Protein AF-A0A562IEN3-F1 (afdb_monomer)

Structure (mmCIF, N/CA/C/O backbone):
data_AF-A0A562IEN3-F1
#
_entry.id   AF-A0A562IEN3-F1
#
loop_
_atom_site.group_PDB
_atom_site.id
_atom_site.type_symbol
_atom_site.label_atom_id
_atom_site.label_alt_id
_atom_site.label_comp_id
_atom_site.label_asym_id
_atom_site.label_entity_id
_atom_site.label_seq_id
_atom_site.pdbx_PDB_ins_code
_atom_site.Cartn_x
_atom_site.Car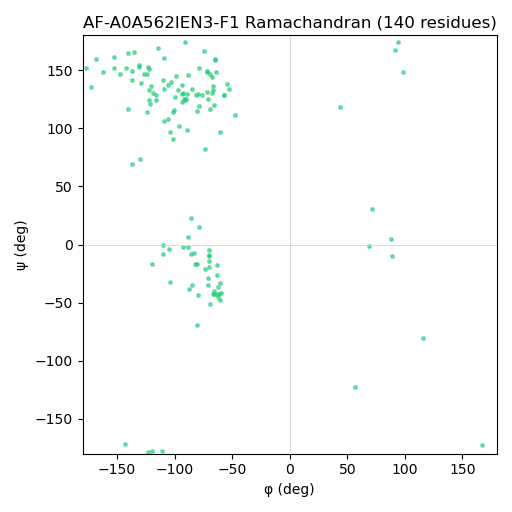tn_y
_atom_site.Cartn_z
_atom_site.occupancy
_atom_site.B_iso_or_equiv
_atom_site.auth_seq_id
_atom_site.auth_comp_id
_atom_site.auth_asym_id
_atom_site.auth_atom_id
_atom_site.pdbx_PDB_model_num
ATOM 1 N N . MET A 1 1 ? -16.281 1.939 11.827 1.00 57.28 1 MET A N 1
ATOM 2 C CA . MET A 1 1 ? -17.714 2.013 12.158 1.00 57.28 1 MET A CA 1
ATOM 3 C C . MET A 1 1 ? -18.433 1.159 11.143 1.00 57.28 1 MET A C 1
ATOM 5 O O . MET A 1 1 ? -18.177 1.332 9.958 1.00 57.28 1 MET A O 1
ATOM 9 N N . ASP A 1 2 ? -19.218 0.193 11.597 1.00 68.88 2 ASP A N 1
ATOM 10 C CA . ASP A 1 2 ? -20.093 -0.579 10.726 1.00 68.88 2 ASP A CA 1
ATOM 11 C C . ASP A 1 2 ? -21.217 0.352 10.234 1.00 68.88 2 ASP A C 1
ATOM 13 O O . ASP A 1 2 ? -21.973 0.863 11.062 1.00 68.88 2 ASP A O 1
ATOM 17 N N . PRO A 1 3 ? -21.320 0.626 8.922 1.00 65.00 3 PRO A N 1
ATOM 18 C CA . PRO A 1 3 ? -22.326 1.540 8.392 1.00 65.00 3 PRO A CA 1
ATOM 19 C C . PRO A 1 3 ? -23.755 0.984 8.474 1.00 65.00 3 PRO A C 1
ATOM 21 O O . PRO A 1 3 ? -24.698 1.767 8.424 1.00 65.00 3 PRO A O 1
ATOM 24 N N . ALA A 1 4 ? -23.934 -0.333 8.622 1.00 72.25 4 ALA A N 1
ATOM 25 C CA . ALA A 1 4 ? -25.247 -0.957 8.767 1.00 72.25 4 ALA A CA 1
ATOM 26 C C . ALA A 1 4 ? -25.739 -0.950 10.221 1.00 72.25 4 ALA A C 1
ATOM 28 O O . ALA A 1 4 ? -26.936 -0.812 10.464 1.00 72.25 4 ALA A O 1
ATOM 29 N N . THR A 1 5 ? -24.828 -1.099 11.191 1.00 75.69 5 THR A N 1
ATOM 30 C CA . THR A 1 5 ? -25.193 -1.214 12.619 1.00 75.69 5 THR A CA 1
ATOM 31 C C . THR A 1 5 ? -24.807 -0.007 13.471 1.00 75.69 5 THR A C 1
ATOM 33 O O . THR A 1 5 ? -25.163 0.049 14.644 1.00 75.69 5 THR A O 1
ATOM 36 N N . GLY A 1 6 ? -24.044 0.945 12.929 1.00 75.94 6 GLY A N 1
ATOM 37 C CA . GLY A 1 6 ? -23.491 2.080 13.673 1.00 75.94 6 GLY A CA 1
ATOM 38 C C . GLY A 1 6 ? -22.405 1.698 14.687 1.00 75.94 6 GLY A C 1
ATOM 39 O O . GLY A 1 6 ? -21.829 2.572 15.339 1.00 75.94 6 GLY A O 1
ATOM 40 N N . ARG A 1 7 ? -22.077 0.406 14.823 1.00 81.06 7 ARG A N 1
ATOM 41 C CA . ARG A 1 7 ? -21.145 -0.081 15.842 1.00 81.06 7 ARG A CA 1
ATOM 42 C C . ARG A 1 7 ? -19.712 0.318 15.513 1.00 81.06 7 ARG A C 1
ATOM 44 O O . ARG A 1 7 ? -19.211 0.107 14.405 1.00 81.06 7 ARG A O 1
ATOM 51 N N . THR A 1 8 ? -19.010 0.865 16.497 1.00 82.25 8 THR A N 1
ATOM 52 C CA . THR A 1 8 ? -17.592 1.207 16.356 1.00 82.25 8 THR A CA 1
ATOM 53 C C . THR A 1 8 ? -16.733 0.043 16.830 1.00 82.25 8 THR A C 1
ATOM 55 O O . THR A 1 8 ? -16.939 -0.495 17.910 1.00 82.25 8 THR A O 1
ATOM 58 N N . THR A 1 9 ? -15.760 -0.368 16.022 1.00 83.62 9 THR A N 1
ATOM 59 C CA . THR A 1 9 ? -14.749 -1.347 16.429 1.00 83.62 9 THR A CA 1
ATOM 60 C C . THR A 1 9 ? -13.392 -0.677 16.413 1.00 83.62 9 THR A C 1
ATOM 62 O O . THR A 1 9 ? -13.019 -0.067 15.412 1.00 83.62 9 THR A O 1
ATOM 65 N N . VAL A 1 10 ? -12.671 -0.798 17.522 1.00 85.12 10 VAL A N 1
ATOM 66 C CA . VAL A 1 10 ? -11.306 -0.307 17.686 1.00 85.12 10 VAL A CA 1
ATOM 67 C C . VAL A 1 10 ? -10.383 -1.516 17.645 1.00 85.12 10 VAL A C 1
ATOM 69 O O . VAL A 1 10 ? -10.389 -2.338 18.561 1.00 85.12 10 VAL A O 1
ATOM 72 N N . ALA A 1 11 ? -9.632 -1.655 16.556 1.00 81.19 11 ALA A N 1
ATOM 73 C CA . ALA A 1 11 ? -8.623 -2.695 16.425 1.00 81.19 11 ALA A CA 1
ATOM 74 C C . ALA A 1 11 ? -7.308 -2.227 17.063 1.00 81.19 11 ALA A C 1
ATOM 76 O O . ALA A 1 11 ? -6.876 -1.098 16.831 1.00 81.19 11 ALA A O 1
ATOM 77 N N . VAL A 1 12 ? -6.684 -3.093 17.856 1.00 84.00 12 VAL A N 1
ATOM 78 C CA . VAL A 1 12 ? -5.342 -2.901 18.421 1.00 84.00 12 VAL A CA 1
ATOM 79 C C . VAL A 1 12 ? -4.450 -4.061 18.007 1.00 84.00 12 VAL A C 1
ATOM 81 O O . VAL A 1 12 ? -4.943 -5.163 17.783 1.00 84.00 12 VAL A O 1
ATOM 84 N N . ASP A 1 13 ? -3.152 -3.816 17.924 1.00 82.44 13 ASP A N 1
ATOM 85 C CA . ASP A 1 13 ? -2.160 -4.771 17.436 1.00 82.44 13 ASP A CA 1
ATOM 86 C C . ASP A 1 13 ? -1.235 -5.261 18.554 1.00 82.44 13 ASP A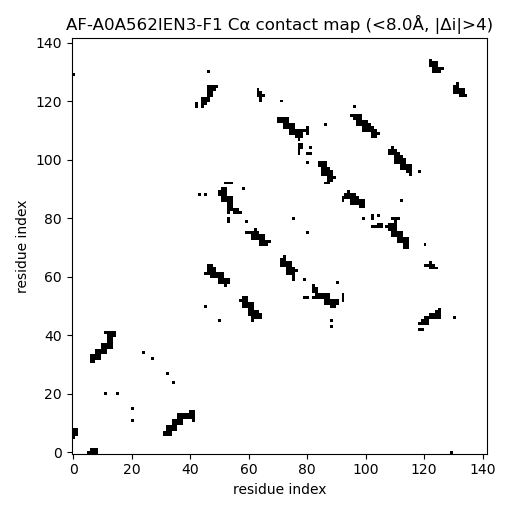 C 1
ATOM 88 O O . ASP A 1 13 ? -1.360 -4.863 19.720 1.00 82.44 13 ASP A O 1
ATOM 92 N N . ASP A 1 14 ? -0.264 -6.095 18.198 1.00 81.00 14 ASP A N 1
ATOM 93 C CA . ASP A 1 14 ? 0.723 -6.627 19.140 1.00 81.00 14 ASP A CA 1
ATOM 94 C C . ASP A 1 14 ? 1.736 -5.583 19.645 1.00 81.00 14 ASP A C 1
ATOM 96 O O . ASP A 1 14 ? 2.470 -5.861 20.593 1.00 81.00 14 ASP A O 1
ATOM 100 N N . ALA A 1 15 ? 1.774 -4.365 19.084 1.00 82.44 15 ALA A N 1
ATOM 101 C CA . ALA A 1 15 ? 2.571 -3.273 19.647 1.00 82.44 15 ALA A CA 1
ATOM 102 C C . ALA A 1 15 ? 1.875 -2.569 20.823 1.00 82.44 15 ALA A C 1
ATOM 104 O O . ALA A 1 15 ? 2.540 -1.873 21.596 1.00 82.44 15 ALA A O 1
ATOM 105 N N . VAL A 1 16 ? 0.561 -2.747 20.997 1.00 88.31 16 VAL A N 1
ATOM 106 C CA . VAL A 1 16 ? -0.175 -2.194 22.139 1.00 88.31 16 VAL A CA 1
ATOM 107 C C . VAL A 1 16 ? 0.020 -3.083 23.370 1.00 88.31 16 VAL A C 1
ATOM 109 O O . VAL A 1 16 ? -0.453 -4.221 23.417 1.00 88.31 16 VAL A O 1
ATOM 112 N N . SER A 1 17 ? 0.683 -2.545 24.399 1.00 93.44 17 SER A N 1
ATOM 113 C CA . SER A 1 17 ? 0.856 -3.224 25.689 1.00 93.44 17 SER A CA 1
ATOM 114 C C . SER A 1 17 ? -0.478 -3.434 26.413 1.00 93.44 17 SER A C 1
ATOM 116 O O . SER A 1 17 ? -1.444 -2.698 26.209 1.00 93.44 17 SER A O 1
ATOM 118 N N . GLU A 1 18 ? -0.523 -4.392 27.340 1.00 92.44 18 GLU A N 1
ATOM 119 C CA . GLU A 1 18 ? -1.720 -4.638 28.160 1.00 92.44 18 GLU A CA 1
ATOM 120 C C . GLU A 1 18 ? -2.127 -3.422 29.009 1.00 92.44 18 GLU A C 1
ATOM 122 O O . GLU A 1 18 ? -3.314 -3.154 29.185 1.00 92.44 18 GLU A O 1
ATOM 127 N N . SER A 1 19 ? -1.160 -2.627 29.478 1.00 95.06 19 SER A N 1
ATOM 128 C CA . SER A 1 19 ? -1.434 -1.389 30.218 1.00 95.06 19 SER A CA 1
ATOM 129 C C . SER A 1 19 ? -2.121 -0.327 29.353 1.00 95.06 19 SER A C 1
ATOM 131 O O . SER A 1 19 ? -3.093 0.293 29.790 1.00 95.06 19 SER A O 1
ATOM 133 N N . LEU A 1 20 ? -1.667 -0.148 28.109 1.00 93.88 20 LEU A N 1
ATOM 134 C CA . LEU A 1 20 ? -2.303 0.742 27.135 1.00 93.88 20 LEU A CA 1
ATOM 135 C C . LEU A 1 20 ? -3.690 0.235 26.738 1.00 93.88 20 LEU A C 1
ATOM 137 O O . LEU A 1 20 ? -4.629 1.025 26.641 1.00 93.88 20 LEU A O 1
ATOM 141 N N . LEU A 1 21 ? -3.838 -1.078 26.561 1.00 93.75 21 LEU A N 1
ATOM 142 C CA . LEU A 1 21 ? -5.119 -1.696 26.243 1.00 93.75 21 LEU A CA 1
ATOM 143 C C . LEU A 1 21 ? -6.146 -1.501 27.369 1.00 93.75 21 LEU A C 1
ATOM 145 O O . LEU A 1 21 ? -7.304 -1.175 27.101 1.00 93.75 21 LEU A O 1
ATOM 149 N N . ALA A 1 22 ? -5.732 -1.655 28.628 1.00 94.62 22 ALA A N 1
ATOM 150 C CA . ALA A 1 22 ? -6.582 -1.386 29.786 1.00 94.62 22 ALA A CA 1
ATOM 151 C C . ALA A 1 22 ? -7.002 0.092 29.852 1.00 94.62 22 ALA A C 1
ATOM 153 O O . ALA A 1 22 ? -8.186 0.389 30.029 1.00 94.62 22 ALA A O 1
ATOM 154 N N . ALA A 1 23 ? -6.062 1.017 29.635 1.00 95.19 23 ALA A N 1
ATOM 155 C CA . ALA A 1 23 ? -6.353 2.449 29.592 1.00 95.19 23 ALA A CA 1
ATOM 156 C C . ALA A 1 23 ? -7.334 2.806 28.461 1.00 95.19 23 ALA A C 1
ATOM 158 O O . ALA A 1 23 ? -8.277 3.569 28.680 1.00 95.19 23 ALA A O 1
ATOM 159 N N . LEU A 1 24 ? -7.163 2.218 27.273 1.00 93.00 24 LEU A N 1
ATOM 160 C CA . LEU A 1 24 ? -8.073 2.392 26.140 1.00 93.00 24 LEU A CA 1
ATOM 161 C C . LEU A 1 24 ? -9.492 1.917 26.481 1.00 93.00 24 LEU A C 1
ATOM 163 O O . LEU A 1 24 ? -10.451 2.652 26.256 1.00 93.00 24 LEU A O 1
ATOM 167 N N . ARG A 1 25 ? -9.635 0.724 27.071 1.00 93.69 25 ARG A N 1
ATOM 168 C CA . ARG A 1 25 ? -10.943 0.194 27.497 1.00 93.69 25 ARG A CA 1
ATOM 169 C C . ARG A 1 25 ? -11.624 1.100 28.521 1.00 93.69 25 ARG A C 1
ATOM 171 O O . ARG A 1 25 ? -12.815 1.354 28.393 1.00 93.69 25 ARG A O 1
ATOM 178 N N . ALA A 1 26 ? -10.874 1.629 29.487 1.00 94.75 26 ALA A N 1
ATOM 179 C CA . ALA A 1 26 ? -11.413 2.565 30.472 1.00 94.75 26 ALA A CA 1
ATOM 180 C C . ALA A 1 26 ? -11.921 3.867 29.826 1.00 94.75 26 ALA A C 1
ATOM 182 O O . ALA A 1 26 ? -12.945 4.397 30.241 1.00 94.75 26 ALA A O 1
ATOM 183 N N . ARG A 1 27 ? -11.245 4.369 28.782 1.00 94.50 27 ARG A N 1
ATOM 184 C CA . ARG A 1 27 ? -11.683 5.564 28.035 1.00 94.50 27 ARG A CA 1
ATOM 185 C C . ARG A 1 27 ? -12.917 5.331 27.170 1.00 94.50 27 ARG A C 1
ATOM 187 O O . ARG A 1 27 ? -13.659 6.275 26.929 1.00 94.50 27 ARG A O 1
ATOM 194 N N . LEU A 1 28 ? -13.115 4.105 26.698 1.00 92.44 28 LEU A N 1
ATOM 195 C CA . LEU A 1 28 ? -14.273 3.715 25.891 1.00 92.44 28 LEU A CA 1
ATOM 196 C C . LEU A 1 28 ? -15.462 3.250 26.745 1.00 92.44 28 LEU A C 1
ATOM 198 O O . LEU A 1 28 ? -16.519 2.935 26.194 1.00 92.44 28 LEU A O 1
ATOM 202 N N . ALA A 1 29 ? -15.310 3.208 28.072 1.00 90.38 29 ALA A N 1
ATOM 203 C CA . ALA A 1 29 ? -16.383 2.847 28.985 1.00 90.38 29 ALA A CA 1
ATOM 204 C C . ALA A 1 29 ? -17.594 3.778 28.792 1.00 90.38 29 ALA A C 1
ATOM 206 O O . ALA A 1 29 ? -17.458 4.999 28.788 1.00 90.38 29 ALA A O 1
ATOM 207 N N . GLY A 1 30 ? -18.781 3.189 28.618 1.00 87.62 30 GLY A N 1
ATOM 208 C CA . GLY A 1 30 ? -20.019 3.928 28.342 1.00 87.62 30 GLY A CA 1
ATOM 209 C C . GLY A 1 30 ? -20.295 4.208 26.860 1.00 87.62 30 GLY A C 1
ATOM 210 O O . GLY A 1 30 ? -21.270 4.886 26.554 1.00 87.62 30 GLY A O 1
ATOM 211 N N . THR A 1 31 ? -19.475 3.686 25.942 1.00 89.38 31 THR A N 1
ATOM 212 C CA . THR A 1 31 ? -19.737 3.708 24.491 1.00 89.38 31 THR A CA 1
ATOM 213 C C . THR A 1 31 ? -20.064 2.305 23.967 1.00 89.38 31 THR A C 1
ATOM 215 O O . THR A 1 31 ? -19.668 1.313 24.573 1.00 89.38 31 THR A O 1
ATOM 218 N N . ASP A 1 32 ? -20.694 2.209 22.791 1.00 87.50 32 ASP A N 1
ATOM 219 C CA . ASP A 1 32 ? -20.915 0.934 22.077 1.00 87.50 32 ASP A CA 1
ATOM 220 C C . ASP A 1 32 ? -19.665 0.438 21.318 1.00 87.50 32 ASP A C 1
ATOM 222 O O . ASP A 1 32 ? -19.748 -0.406 20.416 1.00 87.50 32 ASP A O 1
ATOM 226 N N . ALA A 1 33 ? -18.489 0.996 21.627 1.00 88.62 33 ALA A N 1
ATOM 227 C CA . ALA A 1 33 ? -17.252 0.639 20.958 1.00 88.62 33 ALA A CA 1
ATOM 228 C C . ALA A 1 33 ? -16.727 -0.721 21.444 1.00 88.62 33 ALA A C 1
ATOM 230 O O . ALA A 1 33 ? -16.524 -0.947 22.635 1.00 88.62 33 ALA A O 1
ATOM 231 N N . VAL A 1 34 ? -16.429 -1.617 20.504 1.00 87.88 34 VAL A N 1
ATOM 232 C CA . VAL A 1 34 ? -15.818 -2.921 20.790 1.00 87.88 34 VAL A CA 1
ATOM 233 C C . VAL A 1 34 ? -14.323 -2.851 20.506 1.00 87.88 34 VAL A C 1
ATOM 235 O O . VAL A 1 34 ? -13.922 -2.493 19.400 1.00 87.88 34 VAL A O 1
ATOM 238 N N . VAL A 1 35 ? -13.490 -3.227 21.478 1.00 90.38 35 VAL A N 1
ATOM 239 C CA . VAL A 1 35 ? -12.039 -3.347 21.274 1.00 90.38 35 VAL A CA 1
ATOM 240 C C . VAL A 1 35 ? -11.698 -4.770 20.842 1.00 90.38 35 VAL A C 1
ATOM 242 O O . VAL A 1 35 ? -12.020 -5.721 21.555 1.00 90.38 35 VAL A O 1
ATOM 245 N N . ARG A 1 36 ? -11.021 -4.920 19.701 1.00 83.88 36 ARG A N 1
ATOM 246 C CA . ARG A 1 36 ? -10.566 -6.209 19.161 1.00 83.88 36 ARG A CA 1
ATOM 247 C C . ARG A 1 36 ? -9.044 -6.212 19.058 1.00 83.88 36 ARG A C 1
ATOM 249 O O . ARG A 1 36 ? -8.476 -5.270 18.518 1.00 83.88 36 ARG A O 1
ATOM 256 N N . ARG A 1 37 ? -8.394 -7.256 19.574 1.00 82.81 37 ARG A N 1
ATOM 257 C CA . ARG A 1 37 ? -6.951 -7.461 19.391 1.00 82.81 37 ARG A CA 1
ATOM 258 C C . ARG A 1 37 ? -6.728 -8.268 18.115 1.00 82.81 37 ARG A C 1
ATOM 260 O O . ARG A 1 37 ? -7.374 -9.297 17.934 1.00 82.81 37 ARG A O 1
ATOM 267 N N . GLU A 1 38 ? -5.849 -7.776 17.258 1.00 74.88 38 GLU A N 1
ATOM 268 C CA . GLU A 1 38 ? -5.434 -8.417 16.014 1.00 74.88 38 GLU A CA 1
ATOM 269 C C . GLU A 1 38 ? -3.995 -8.916 16.162 1.00 74.88 38 GLU A C 1
ATOM 271 O O . GLU A 1 38 ? -3.155 -8.159 16.651 1.00 74.88 38 GLU A O 1
ATOM 276 N N . PRO A 1 39 ? -3.693 -10.159 15.753 1.00 61.78 39 PRO A N 1
ATOM 277 C CA . PRO A 1 39 ? -2.327 -10.659 15.761 1.00 61.78 39 PRO A CA 1
ATOM 278 C C . PRO A 1 39 ? -1.466 -9.919 14.725 1.00 61.78 39 PRO A C 1
ATOM 280 O O . PRO A 1 39 ? -1.916 -9.611 13.618 1.00 61.78 39 PRO A O 1
ATOM 283 N N . GLY A 1 40 ? -0.199 -9.690 15.062 1.00 55.25 40 GLY A N 1
ATOM 284 C CA . GLY A 1 40 ? 0.765 -8.936 14.264 1.00 55.25 40 GLY A CA 1
ATOM 285 C C . GLY A 1 40 ? 0.841 -7.456 14.645 1.00 55.25 40 GLY A C 1
ATOM 286 O O . GLY A 1 40 ? 0.090 -6.959 15.477 1.00 55.25 40 GLY A O 1
ATOM 287 N N . ARG A 1 41 ? 1.784 -6.730 14.034 1.00 63.88 41 ARG A N 1
ATOM 288 C CA . ARG A 1 41 ? 1.919 -5.275 14.184 1.00 63.88 41 ARG A CA 1
ATOM 289 C C . ARG A 1 41 ? 1.158 -4.597 13.046 1.00 63.88 41 ARG A C 1
ATOM 291 O O . ARG A 1 41 ? 1.456 -4.864 11.882 1.00 63.88 41 ARG A O 1
ATOM 298 N N . LEU A 1 42 ? 0.197 -3.736 13.369 1.00 57.06 42 LEU A N 1
ATOM 299 C CA . LEU A 1 42 ? -0.448 -2.828 12.431 1.00 57.06 42 LEU A CA 1
ATOM 300 C C . LEU A 1 42 ? 0.648 -1.927 11.862 1.00 57.06 42 LEU A C 1
ATOM 302 O O . LEU A 1 42 ? 1.057 -0.928 12.451 1.00 57.06 42 LEU A O 1
ATOM 306 N N . SER A 1 43 ? 1.144 -2.294 10.686 1.00 53.94 43 SER A N 1
ATOM 307 C CA . SER A 1 43 ? 1.737 -1.315 9.794 1.00 53.94 43 SER A CA 1
ATOM 308 C C . SER A 1 43 ? 0.631 -0.361 9.358 1.00 53.94 43 SER A C 1
ATOM 310 O O . SER A 1 43 ? -0.555 -0.706 9.406 1.00 53.94 43 SER A O 1
ATOM 312 N N . THR A 1 44 ? 0.993 0.828 8.883 1.00 53.78 44 THR A N 1
ATOM 313 C CA . THR A 1 44 ? 0.075 1.592 8.041 1.00 53.78 44 THR A CA 1
ATOM 314 C C . THR A 1 44 ? -0.473 0.634 6.986 1.00 53.78 44 THR A C 1
ATOM 316 O O . THR A 1 44 ? 0.271 0.097 6.163 1.00 53.78 44 THR A O 1
ATOM 319 N N . LEU A 1 45 ? -1.769 0.322 7.088 1.00 62.41 45 LEU A N 1
ATOM 320 C CA . LEU A 1 45 ? -2.474 -0.367 6.019 1.00 62.41 45 LEU A CA 1
ATOM 321 C C . LEU A 1 45 ? -2.231 0.480 4.777 1.00 62.41 45 LEU A C 1
ATOM 323 O O . LEU A 1 45 ? -2.243 1.708 4.877 1.00 62.41 45 LEU A O 1
ATOM 327 N N . ILE A 1 46 ? -1.959 -0.151 3.644 1.00 78.50 46 ILE A N 1
ATOM 328 C CA . ILE A 1 46 ? -1.943 0.559 2.376 1.00 78.50 46 ILE A CA 1
ATOM 329 C C . ILE A 1 46 ? -3.169 0.075 1.599 1.00 78.50 46 ILE A C 1
ATOM 331 O O . ILE A 1 46 ? -3.281 -1.077 1.187 1.00 78.50 46 ILE A O 1
ATOM 335 N N . ALA A 1 47 ? -4.164 0.940 1.515 1.00 87.31 47 ALA A N 1
ATOM 336 C CA . ALA A 1 47 ? -5.423 0.749 0.818 1.00 87.31 47 ALA A CA 1
ATOM 337 C C . ALA A 1 47 ? -5.502 1.731 -0.357 1.00 87.31 47 ALA A C 1
ATOM 339 O O . ALA A 1 47 ? -4.682 2.650 -0.476 1.00 87.31 47 ALA A O 1
ATOM 340 N N . GLY A 1 48 ? -6.491 1.545 -1.231 1.00 88.25 48 GLY A N 1
ATOM 341 C CA . GLY A 1 48 ? -6.734 2.468 -2.337 1.00 88.25 48 GLY A CA 1
ATOM 342 C C . GLY A 1 48 ? -6.867 3.907 -1.833 1.00 88.25 48 GLY A C 1
ATOM 343 O O . GLY A 1 48 ? -7.533 4.159 -0.831 1.00 88.25 48 GLY A O 1
ATOM 344 N N . GLY A 1 49 ? -6.204 4.845 -2.500 1.00 88.38 49 GLY A N 1
ATOM 345 C CA . GLY A 1 49 ? -6.154 6.266 -2.155 1.00 88.38 49 GLY A CA 1
ATOM 346 C C . GLY A 1 49 ? -5.037 6.674 -1.187 1.00 88.38 49 GLY A C 1
ATOM 347 O O . GLY A 1 49 ? -4.805 7.871 -1.022 1.00 88.38 49 GLY A O 1
ATOM 348 N N . GLN A 1 50 ? -4.315 5.740 -0.557 1.00 91.56 50 GLN A N 1
ATOM 349 C CA . GLN A 1 50 ? -3.227 6.102 0.362 1.00 91.56 50 GLN A CA 1
ATOM 350 C C . GLN A 1 50 ? -1.938 6.495 -0.357 1.00 91.56 50 GLN A C 1
ATOM 352 O O . GLN A 1 50 ? -1.647 6.034 -1.459 1.00 91.56 50 GLN A O 1
ATOM 357 N N . ALA A 1 51 ? -1.154 7.347 0.306 1.00 93.12 51 ALA A N 1
ATOM 358 C CA . ALA A 1 51 ? 0.121 7.819 -0.206 1.00 93.12 51 ALA A CA 1
ATOM 359 C C . ALA A 1 51 ? 1.147 6.682 -0.297 1.00 93.12 51 ALA A C 1
ATOM 361 O O . ALA A 1 51 ? 1.347 5.942 0.662 1.00 93.12 51 ALA A O 1
ATOM 362 N N . ILE A 1 52 ? 1.824 6.606 -1.438 1.00 95.19 52 ILE A N 1
ATOM 363 C CA . ILE A 1 52 ? 2.954 5.717 -1.704 1.00 95.19 52 ILE A CA 1
ATOM 364 C C . ILE A 1 52 ? 4.133 6.546 -2.206 1.00 95.19 52 ILE A C 1
ATOM 366 O O . ILE A 1 52 ? 3.948 7.555 -2.895 1.00 95.19 52 ILE A O 1
ATOM 370 N N . TYR A 1 53 ? 5.343 6.122 -1.865 1.00 96.00 53 TYR A N 1
ATOM 371 C CA . TYR A 1 53 ? 6.559 6.896 -2.104 1.00 96.00 53 TYR A CA 1
ATOM 372 C C . TYR A 1 53 ? 7.539 6.094 -2.951 1.00 96.00 53 TYR A C 1
ATOM 374 O O . TYR A 1 53 ? 7.763 4.917 -2.674 1.00 96.00 53 TYR A O 1
ATOM 382 N N . ALA A 1 54 ? 8.108 6.702 -3.990 1.00 96.31 54 ALA A N 1
ATOM 383 C CA . ALA A 1 54 ? 9.085 6.031 -4.844 1.00 96.31 54 ALA A CA 1
ATOM 384 C C . ALA A 1 54 ? 10.509 6.214 -4.298 1.00 96.31 54 ALA A C 1
ATOM 386 O O . ALA A 1 54 ? 10.852 7.271 -3.771 1.00 96.31 54 ALA A O 1
ATOM 387 N N . GLY A 1 55 ? 11.370 5.207 -4.473 1.00 92.00 55 GLY A N 1
ATOM 388 C CA . GLY A 1 55 ? 12.772 5.260 -4.027 1.00 92.00 55 GLY A CA 1
ATOM 389 C C . GLY A 1 55 ? 13.631 6.338 -4.698 1.00 92.00 55 GLY A C 1
ATOM 390 O O . GLY A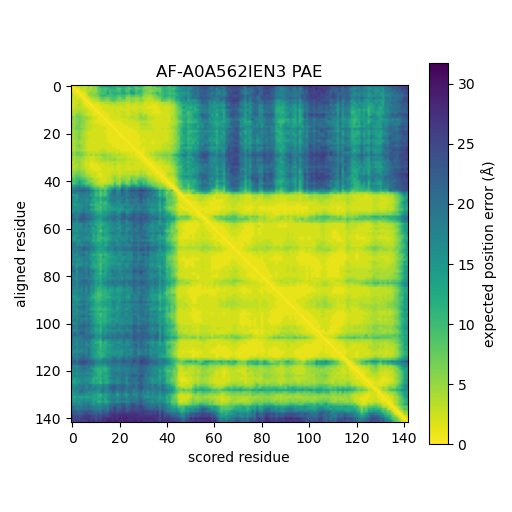 1 55 ? 14.671 6.699 -4.164 1.00 92.00 55 GLY A O 1
ATOM 391 N N . GLY A 1 56 ? 13.190 6.878 -5.839 1.00 83.94 56 GLY A N 1
ATOM 392 C CA . GLY A 1 56 ? 13.796 8.041 -6.502 1.00 83.94 56 GLY A CA 1
ATOM 393 C C . GLY A 1 56 ? 13.240 9.392 -6.030 1.00 83.94 56 GLY A C 1
ATOM 394 O O . GLY A 1 56 ? 13.562 10.419 -6.619 1.00 83.94 56 GLY A O 1
ATOM 395 N N . GLY A 1 57 ? 12.390 9.397 -4.997 1.00 87.00 57 GLY A N 1
ATOM 396 C CA . GLY A 1 57 ? 11.598 10.550 -4.577 1.00 87.00 57 GLY A CA 1
ATOM 397 C C . GLY A 1 57 ? 10.222 10.589 -5.246 1.00 87.00 57 GLY A C 1
ATOM 398 O O . GLY A 1 57 ? 9.947 9.859 -6.189 1.00 87.00 57 GLY A O 1
ATOM 399 N N . GLY A 1 58 ? 9.334 11.447 -4.745 1.00 90.31 58 GLY A N 1
ATOM 400 C CA . GLY A 1 58 ? 7.971 11.594 -5.263 1.00 90.31 58 GLY A CA 1
ATOM 401 C C . GLY A 1 58 ? 6.918 10.825 -4.462 1.00 90.31 58 GLY A C 1
ATOM 402 O O . GLY A 1 58 ? 7.177 9.774 -3.872 1.00 90.31 58 GLY A O 1
ATOM 403 N N . ARG A 1 59 ? 5.709 11.395 -4.434 1.00 94.81 59 ARG A N 1
ATOM 404 C CA . ARG A 1 59 ? 4.537 10.870 -3.728 1.00 94.81 59 ARG A CA 1
ATOM 405 C C . ARG A 1 59 ? 3.409 10.662 -4.727 1.00 94.81 59 ARG A C 1
ATOM 407 O O . ARG A 1 59 ? 2.977 11.615 -5.370 1.00 94.81 59 ARG A O 1
ATOM 414 N N . CYS A 1 60 ? 2.896 9.445 -4.778 1.00 95.56 60 CYS A N 1
ATOM 415 C CA . CYS A 1 60 ? 1.722 9.076 -5.554 1.00 95.56 60 CYS A CA 1
ATOM 416 C C . CYS A 1 60 ? 0.655 8.468 -4.648 1.00 95.56 60 CYS A C 1
ATOM 418 O O . CYS A 1 60 ? 0.836 8.384 -3.433 1.00 95.56 60 CYS A O 1
ATOM 420 N N . SER A 1 61 ? -0.465 8.059 -5.238 1.00 94.25 61 SER A N 1
ATOM 421 C CA . SER A 1 61 ? -1.509 7.326 -4.526 1.00 94.25 61 SER A CA 1
ATOM 422 C C . SER A 1 61 ? -1.560 5.882 -5.007 1.00 94.25 61 SER A C 1
ATOM 424 O O . SER A 1 61 ? -1.40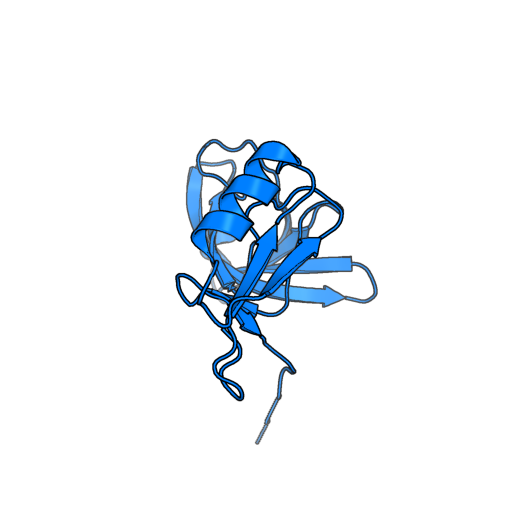2 5.604 -6.200 1.00 94.25 61 SER A O 1
ATOM 426 N N . LEU A 1 62 ? -1.797 4.959 -4.082 1.00 95.31 62 LEU A N 1
ATOM 427 C CA . LEU A 1 62 ? -2.156 3.590 -4.415 1.00 95.31 62 LEU A CA 1
ATOM 428 C C . LEU A 1 62 ? -3.545 3.594 -5.059 1.00 95.31 62 LEU A C 1
ATOM 430 O O . LEU A 1 62 ? -4.466 4.197 -4.520 1.00 95.31 62 LEU A O 1
ATOM 434 N N . GLY A 1 63 ? -3.714 2.936 -6.202 1.00 94.31 63 GLY A N 1
ATOM 435 C CA . GLY A 1 63 ? -5.014 2.801 -6.860 1.00 94.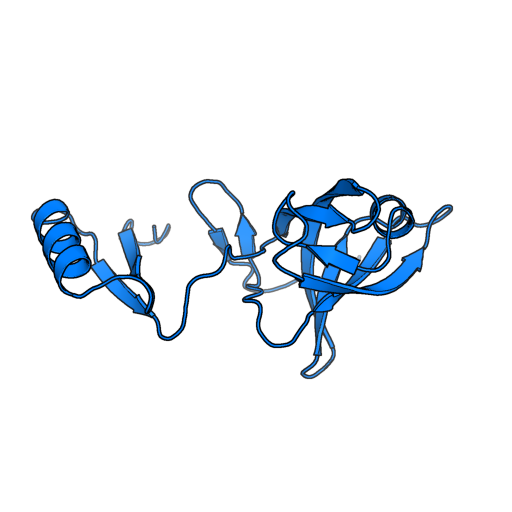31 63 GLY A CA 1
ATOM 436 C C . GLY A 1 63 ? -5.843 1.690 -6.225 1.00 94.31 63 GLY A C 1
ATOM 437 O O . GLY A 1 63 ? -6.826 1.951 -5.536 1.00 94.31 63 GLY A O 1
ATOM 438 N N . ALA A 1 64 ? -5.412 0.442 -6.416 1.00 93.75 64 ALA A N 1
ATOM 439 C CA . ALA A 1 64 ? -6.074 -0.727 -5.846 1.00 93.75 64 ALA A CA 1
ATOM 440 C C . ALA A 1 64 ? -5.081 -1.841 -5.506 1.00 93.75 64 ALA A C 1
ATOM 442 O O . ALA A 1 64 ? -4.108 -2.057 -6.230 1.00 93.75 64 ALA A O 1
ATOM 443 N N . ASN A 1 65 ? -5.380 -2.581 -4.439 1.00 93.31 65 ASN A N 1
ATOM 444 C CA . ASN A 1 65 ? -4.737 -3.857 -4.144 1.00 93.31 65 ASN A CA 1
ATOM 445 C C . ASN A 1 65 ? -5.375 -4.952 -4.994 1.00 93.31 65 ASN A C 1
ATOM 447 O O . ASN A 1 65 ? -6.599 -5.096 -5.019 1.00 93.31 65 ASN A O 1
ATOM 451 N N . VAL A 1 66 ? -4.544 -5.728 -5.680 1.00 92.00 66 VAL A N 1
ATOM 452 C CA . VAL A 1 66 ? -4.959 -6.801 -6.586 1.00 92.00 66 VAL A CA 1
ATOM 453 C C . VAL A 1 66 ? -4.110 -8.045 -6.340 1.00 92.00 66 VAL A C 1
ATOM 455 O O . VAL A 1 66 ? -3.071 -7.996 -5.682 1.00 92.00 66 VAL A O 1
ATOM 458 N N . ARG A 1 67 ? -4.534 -9.191 -6.870 1.00 92.00 67 ARG A N 1
ATOM 459 C CA . ARG A 1 67 ? -3.749 -10.425 -6.793 1.00 92.00 67 ARG A CA 1
ATOM 460 C C . ARG A 1 67 ? -3.851 -11.233 -8.073 1.00 92.00 67 ARG A C 1
ATOM 462 O O . ARG A 1 67 ? -4.878 -11.199 -8.746 1.00 92.00 67 ARG A O 1
ATOM 469 N N . SER A 1 68 ? -2.806 -12.000 -8.346 1.00 90.44 68 SER A N 1
ATOM 470 C CA . SER A 1 68 ? -2.812 -13.077 -9.333 1.00 90.44 68 SER A CA 1
ATOM 471 C C . SER A 1 68 ? -2.393 -14.363 -8.627 1.00 90.44 68 SER A C 1
ATOM 473 O O . SER A 1 68 ? -1.287 -14.455 -8.086 1.00 90.44 68 SER A O 1
ATOM 475 N N . GLY A 1 69 ? -3.313 -15.327 -8.537 1.00 90.75 69 GLY A N 1
ATOM 476 C CA . GLY A 1 69 ? -3.156 -16.493 -7.667 1.00 90.75 69 GLY A CA 1
ATOM 477 C C . GLY A 1 69 ? -2.925 -16.079 -6.209 1.00 90.75 69 GLY A C 1
ATOM 478 O O . GLY A 1 69 ? -3.733 -15.362 -5.618 1.00 90.75 69 GLY A O 1
ATOM 479 N N . THR A 1 70 ? -1.803 -16.519 -5.639 1.00 88.69 70 THR A N 1
ATOM 480 C CA . THR A 1 70 ? -1.373 -16.196 -4.267 1.00 88.69 70 THR A CA 1
ATOM 481 C C . THR A 1 70 ? -0.449 -14.979 -4.186 1.00 88.69 70 THR A C 1
ATOM 483 O O . THR A 1 70 ? -0.042 -14.597 -3.091 1.00 88.69 70 THR A O 1
ATOM 486 N N . THR A 1 71 ? -0.099 -14.364 -5.323 1.00 92.50 71 THR A N 1
ATOM 487 C CA . THR A 1 71 ? 0.798 -13.203 -5.352 1.00 92.50 71 THR A CA 1
ATOM 488 C C . THR A 1 71 ? -0.002 -11.909 -5.322 1.00 92.50 71 THR A C 1
ATOM 490 O O . THR A 1 71 ? -0.907 -11.716 -6.134 1.00 92.50 71 THR A O 1
ATOM 493 N N . TYR A 1 72 ? 0.365 -11.012 -4.408 1.00 93.62 72 TYR A N 1
ATOM 494 C CA . TYR A 1 72 ? -0.280 -9.717 -4.221 1.00 93.62 72 TYR A CA 1
ATOM 495 C C . TYR A 1 72 ? 0.490 -8.594 -4.909 1.00 93.62 72 TYR A C 1
ATOM 497 O O . TYR A 1 72 ? 1.725 -8.573 -4.948 1.00 93.62 72 TYR A O 1
ATOM 505 N N . TYR A 1 73 ? -0.269 -7.637 -5.425 1.00 95.56 73 TYR A N 1
ATOM 506 C CA . TYR A 1 73 ? 0.224 -6.451 -6.101 1.00 95.56 73 TYR A CA 1
ATOM 507 C C . TYR A 1 73 ? -0.621 -5.250 -5.699 1.00 95.56 73 TYR A C 1
ATOM 509 O O . TYR A 1 73 ? -1.753 -5.392 -5.234 1.00 95.56 73 TYR A O 1
ATOM 517 N N . PHE A 1 74 ? -0.110 -4.064 -5.980 1.00 95.88 74 PHE A N 1
ATOM 518 C CA . PHE A 1 74 ? -0.946 -2.889 -6.113 1.00 95.88 74 PHE A CA 1
ATOM 519 C C . PHE A 1 74 ? -0.762 -2.249 -7.479 1.00 95.88 74 PHE A C 1
ATOM 521 O O . PHE A 1 74 ? 0.299 -2.344 -8.104 1.00 95.88 74 PHE A O 1
ATOM 528 N N . VAL A 1 75 ? -1.825 -1.598 -7.932 1.00 96.50 75 VAL A N 1
ATOM 529 C CA . VAL A 1 75 ? -1.841 -0.807 -9.158 1.00 96.50 75 VAL A CA 1
ATOM 530 C C . VAL A 1 75 ? -1.767 0.670 -8.794 1.00 96.50 75 VAL A C 1
ATOM 532 O O . VAL A 1 75 ? -2.400 1.116 -7.838 1.00 96.50 75 VAL A O 1
ATOM 535 N N . THR A 1 76 ? -0.995 1.431 -9.557 1.00 96.75 76 THR A N 1
ATOM 536 C CA . THR A 1 76 ? -0.951 2.900 -9.528 1.00 96.75 76 THR A CA 1
ATOM 537 C C . THR A 1 76 ? -0.765 3.416 -10.961 1.00 96.75 76 THR A C 1
ATOM 539 O O . THR A 1 76 ? -0.868 2.637 -11.909 1.00 96.75 76 THR A O 1
ATOM 542 N N . ALA A 1 77 ? -0.522 4.710 -11.147 1.00 96.31 77 ALA A N 1
ATOM 543 C CA . ALA A 1 77 ? -0.288 5.293 -12.462 1.00 96.31 77 ALA A CA 1
ATOM 544 C C . ALA A 1 77 ? 1.085 4.889 -13.038 1.00 96.31 77 ALA A C 1
ATOM 546 O O . ALA A 1 77 ? 2.064 4.686 -12.310 1.00 96.31 77 ALA A O 1
ATOM 547 N N . GLY A 1 78 ? 1.177 4.800 -14.360 1.00 96.44 78 GLY A N 1
ATOM 548 C CA . GLY A 1 78 ? 2.407 4.468 -15.076 1.00 96.44 78 GLY A CA 1
ATOM 549 C C . GLY A 1 78 ? 3.458 5.561 -14.922 1.00 96.44 78 GLY A C 1
ATOM 550 O O . GLY A 1 78 ? 4.611 5.256 -14.605 1.00 96.44 78 GLY A O 1
ATOM 551 N N . HIS A 1 79 ? 3.041 6.828 -15.021 1.00 94.81 79 HIS A N 1
ATOM 552 C CA . HIS A 1 79 ? 3.918 7.984 -14.798 1.00 94.81 79 HIS A CA 1
ATOM 553 C C . HIS A 1 79 ? 4.459 8.055 -13.358 1.00 94.81 79 HIS A C 1
ATOM 555 O O . HIS A 1 79 ? 5.540 8.588 -13.115 1.00 94.81 79 HIS A O 1
ATOM 561 N N . CYS A 1 80 ? 3.740 7.485 -12.387 1.00 95.25 80 CYS A N 1
ATOM 562 C CA . CYS A 1 80 ? 4.250 7.315 -11.030 1.00 95.25 80 CYS A CA 1
ATOM 563 C C . CYS A 1 80 ? 5.361 6.267 -11.022 1.00 95.25 80 CYS A C 1
ATOM 565 O O . CYS A 1 80 ? 6.470 6.516 -10.550 1.00 95.25 80 CYS A O 1
ATOM 567 N N . THR A 1 81 ? 5.102 5.092 -11.599 1.00 94.88 81 THR A N 1
ATOM 568 C CA . THR A 1 81 ? 6.091 4.009 -11.647 1.00 94.88 81 THR A CA 1
ATOM 569 C C . THR A 1 81 ? 7.281 4.266 -12.566 1.00 94.88 81 THR A C 1
ATOM 571 O O . THR A 1 81 ? 8.256 3.522 -12.473 1.00 94.88 81 THR A O 1
ATOM 574 N N . SER A 1 82 ? 7.278 5.307 -13.404 1.00 93.44 82 SER A N 1
ATOM 575 C CA . SER A 1 82 ? 8.487 5.752 -14.111 1.00 93.44 82 SER A CA 1
ATOM 576 C C . SER A 1 82 ? 9.491 6.468 -13.206 1.00 93.44 82 SER A C 1
ATOM 578 O O . SER A 1 82 ? 10.671 6.486 -13.541 1.00 93.44 82 SER A O 1
ATOM 580 N N . VAL A 1 83 ? 9.058 7.002 -12.055 1.00 92.44 83 VAL A N 1
ATOM 581 C CA . VAL A 1 83 ? 9.938 7.708 -11.105 1.00 92.44 83 VAL A CA 1
ATOM 582 C C . VAL A 1 83 ? 10.896 6.751 -10.389 1.00 92.44 83 VAL A C 1
ATOM 584 O O . VAL A 1 83 ? 12.040 7.098 -10.107 1.00 92.44 83 VAL A O 1
ATOM 587 N N . GLY A 1 84 ? 10.454 5.526 -10.103 1.00 92.31 84 GLY A N 1
ATOM 588 C CA . GLY A 1 84 ? 11.275 4.529 -9.424 1.00 92.31 84 GLY A CA 1
ATOM 589 C C . GLY A 1 84 ? 10.672 3.128 -9.445 1.00 92.31 84 GLY A C 1
ATOM 590 O O . GLY A 1 84 ? 9.471 2.935 -9.650 1.00 92.31 84 GLY A O 1
ATOM 591 N N . SER A 1 85 ? 11.529 2.129 -9.234 1.00 94.69 85 SER A N 1
ATOM 592 C CA . SER A 1 85 ? 11.140 0.716 -9.203 1.00 94.69 85 SER A CA 1
ATOM 593 C C . SER A 1 85 ? 10.696 0.249 -7.817 1.00 94.69 85 SER A C 1
ATOM 595 O O . SER A 1 85 ? 9.743 -0.521 -7.734 1.00 94.69 85 SER A O 1
ATOM 597 N N . THR A 1 86 ? 11.342 0.703 -6.743 1.00 96.75 86 THR A N 1
ATOM 598 C CA . THR A 1 86 ? 10.989 0.346 -5.358 1.00 96.75 86 THR A CA 1
ATOM 599 C C . THR A 1 86 ? 10.042 1.375 -4.756 1.00 96.75 86 THR A C 1
ATOM 601 O O . THR A 1 86 ? 10.241 2.580 -4.929 1.00 96.75 86 THR A O 1
ATOM 604 N N . TRP A 1 87 ? 9.030 0.887 -4.040 1.00 96.50 87 TRP A N 1
ATOM 605 C CA . TRP A 1 87 ? 7.973 1.698 -3.444 1.00 96.50 87 TRP A CA 1
ATOM 606 C C . TRP A 1 87 ? 7.861 1.479 -1.940 1.00 96.50 87 TRP A C 1
ATOM 608 O O . TRP A 1 87 ? 8.062 0.363 -1.457 1.00 96.50 87 TRP A O 1
ATOM 618 N N . TYR A 1 88 ? 7.496 2.539 -1.223 1.00 94.12 88 TYR A N 1
ATOM 619 C CA . TYR A 1 88 ? 7.502 2.618 0.234 1.00 94.12 88 TYR A CA 1
ATOM 620 C C . TYR A 1 88 ? 6.184 3.168 0.783 1.00 94.12 88 TYR A C 1
ATOM 622 O O . TYR A 1 88 ? 5.488 3.937 0.112 1.00 94.12 88 TYR A O 1
ATOM 630 N N . ALA A 1 89 ? 5.859 2.773 2.014 1.00 92.06 89 ALA A N 1
ATOM 631 C CA . ALA A 1 89 ? 4.661 3.206 2.736 1.00 92.06 89 ALA A CA 1
ATOM 632 C C . ALA A 1 89 ? 4.842 4.575 3.413 1.00 92.06 89 ALA A C 1
ATOM 634 O O . ALA A 1 89 ? 3.866 5.204 3.813 1.00 92.06 89 ALA A O 1
ATOM 635 N N . 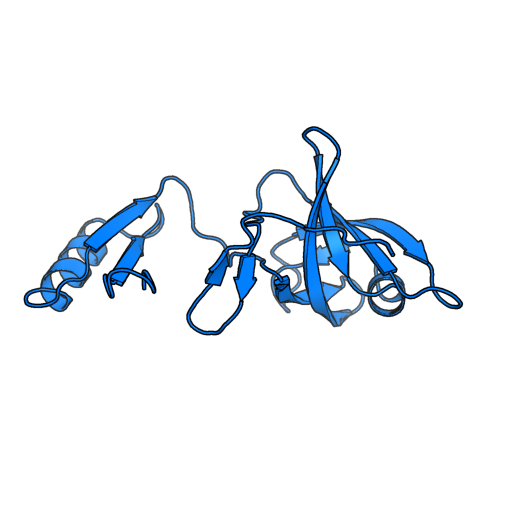ASP A 1 90 ? 6.089 5.022 3.559 1.00 89.94 90 ASP A N 1
ATOM 636 C CA . ASP A 1 90 ? 6.471 6.254 4.237 1.00 89.94 90 ASP A CA 1
ATOM 637 C C . ASP A 1 90 ? 7.425 7.095 3.389 1.00 89.94 90 ASP A C 1
ATOM 639 O O . ASP A 1 90 ? 8.177 6.590 2.554 1.00 89.94 90 ASP A O 1
ATOM 643 N N . SER A 1 91 ? 7.414 8.401 3.648 1.00 90.56 91 SER A N 1
ATOM 644 C CA . SER A 1 91 ? 8.267 9.367 2.960 1.00 90.56 91 SER A CA 1
ATOM 645 C C . SER A 1 91 ? 9.750 9.250 3.313 1.00 90.56 91 SER A C 1
ATOM 647 O O . SER A 1 91 ? 10.566 9.848 2.620 1.00 90.56 91 SER A O 1
ATOM 649 N N . ALA A 1 92 ? 10.107 8.532 4.384 1.0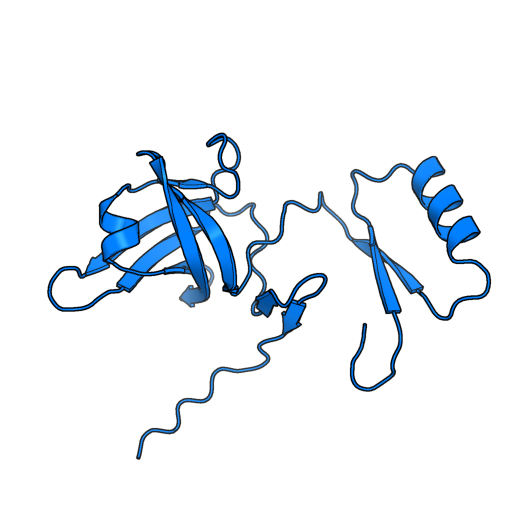0 90.81 92 ALA A N 1
ATOM 650 C CA . ALA A 1 92 ? 11.499 8.319 4.775 1.00 90.81 92 ALA A CA 1
ATOM 651 C C . ALA A 1 92 ? 12.154 7.154 4.010 1.00 90.81 92 ALA A C 1
ATOM 653 O O . ALA A 1 92 ? 13.362 6.962 4.121 1.00 90.81 92 ALA A O 1
ATOM 654 N N . GLY A 1 93 ? 11.386 6.391 3.221 1.00 90.62 93 GLY A N 1
ATOM 655 C CA . GLY A 1 93 ? 11.910 5.290 2.414 1.00 90.62 93 GLY A CA 1
ATOM 656 C C . GLY A 1 93 ? 12.328 4.076 3.246 1.00 90.62 93 GLY A C 1
ATOM 657 O O . GLY A 1 93 ? 13.265 3.370 2.876 1.00 90.62 93 GLY A O 1
ATOM 658 N N . THR A 1 94 ? 11.667 3.835 4.382 1.00 89.38 94 THR A N 1
ATOM 659 C CA . THR A 1 94 ? 12.072 2.777 5.331 1.00 89.38 94 THR A CA 1
ATOM 660 C C . THR A 1 94 ? 11.182 1.534 5.286 1.00 89.38 94 THR A C 1
ATOM 662 O O . THR A 1 94 ? 11.673 0.416 5.441 1.00 89.38 94 THR A O 1
ATOM 665 N N . SER A 1 95 ? 9.891 1.694 4.997 1.00 90.12 95 SER A N 1
ATOM 666 C CA . SER A 1 95 ? 8.907 0.607 4.947 1.00 90.12 95 SER A CA 1
ATOM 667 C C . SER A 1 95 ? 8.635 0.209 3.501 1.00 90.12 95 SER A C 1
ATOM 669 O O . SER A 1 95 ? 7.765 0.778 2.839 1.00 90.12 95 SER A O 1
ATOM 671 N N . VAL A 1 96 ? 9.398 -0.757 2.986 1.00 93.06 96 VAL A N 1
ATOM 672 C CA . VAL A 1 96 ? 9.265 -1.235 1.601 1.00 93.06 96 VAL A CA 1
ATOM 673 C C . VAL A 1 96 ? 7.914 -1.924 1.396 1.00 93.06 96 VAL A C 1
ATOM 675 O O . VAL A 1 96 ? 7.632 -2.956 2.003 1.00 93.06 96 VAL A O 1
ATOM 678 N N . LEU A 1 97 ? 7.115 -1.389 0.475 1.00 94.19 97 LEU A N 1
ATOM 679 C CA . LEU A 1 97 ? 5.891 -2.020 -0.010 1.00 94.19 97 LEU A CA 1
ATOM 680 C C . LEU A 1 97 ? 6.198 -3.097 -1.043 1.00 94.19 97 LEU A C 1
ATOM 682 O O . LEU A 1 97 ? 5.596 -4.164 -1.012 1.00 94.19 97 LEU A O 1
ATOM 686 N N . GLY A 1 98 ? 7.107 -2.825 -1.980 1.00 95.50 98 GLY A N 1
ATOM 687 C CA . GLY A 1 98 ? 7.295 -3.710 -3.121 1.00 95.50 98 GLY A CA 1
ATOM 688 C C . GLY A 1 98 ? 8.136 -3.142 -4.254 1.00 95.50 98 GLY A C 1
ATOM 689 O O . GLY A 1 98 ? 8.701 -2.050 -4.156 1.00 95.50 98 GLY A O 1
ATOM 690 N N . THR A 1 99 ? 8.179 -3.892 -5.356 1.00 97.38 99 THR A N 1
ATOM 691 C CA . THR A 1 99 ? 8.935 -3.533 -6.565 1.00 97.38 99 THR A CA 1
ATOM 692 C C . THR A 1 99 ? 8.065 -3.614 -7.817 1.00 97.38 99 THR A C 1
ATOM 694 O O . THR A 1 99 ? 7.249 -4.524 -7.978 1.00 97.38 99 THR A O 1
ATOM 697 N N . ARG A 1 100 ? 8.226 -2.641 -8.717 1.00 97.56 100 ARG A N 1
ATOM 698 C CA . ARG A 1 100 ? 7.552 -2.559 -10.015 1.00 97.56 100 ARG A CA 1
ATOM 699 C C . ARG A 1 100 ? 7.823 -3.814 -10.847 1.00 97.56 100 ARG A C 1
ATOM 701 O O . ARG A 1 100 ? 8.973 -4.174 -11.073 1.00 97.56 100 ARG A O 1
ATOM 708 N N . THR A 1 101 ? 6.757 -4.428 -11.346 1.00 97.88 101 THR A N 1
ATOM 709 C CA . THR A 1 101 ? 6.789 -5.614 -12.223 1.00 97.88 101 THR A CA 1
ATOM 710 C C . THR A 1 101 ? 6.152 -5.368 -13.588 1.00 97.88 101 THR A C 1
ATOM 712 O O . THR A 1 101 ? 6.423 -6.109 -14.525 1.00 97.88 101 THR A O 1
ATOM 715 N N . GLY A 1 102 ? 5.368 -4.300 -13.732 1.00 96.50 102 GLY A N 1
ATOM 716 C CA . GLY A 1 102 ? 4.820 -3.854 -15.009 1.00 96.50 102 GLY A CA 1
ATOM 717 C C . GLY A 1 102 ? 4.561 -2.353 -14.991 1.00 96.50 102 GLY A C 1
ATOM 718 O O . GLY A 1 102 ? 4.344 -1.777 -13.927 1.00 96.50 102 GLY A O 1
ATOM 719 N N . SER A 1 103 ? 4.629 -1.711 -16.153 1.00 96.88 103 SER A N 1
ATOM 720 C CA . SER A 1 103 ? 4.299 -0.296 -16.334 1.00 96.88 103 SER A CA 1
ATOM 721 C C . SER A 1 103 ? 4.063 -0.005 -17.809 1.00 96.88 103 SER A C 1
ATOM 723 O O . SER A 1 103 ? 4.716 -0.600 -18.665 1.00 96.88 103 SER A O 1
ATOM 725 N N . SER A 1 104 ? 3.187 0.947 -18.104 1.00 96.69 104 SER A N 1
ATOM 726 C CA . SER A 1 104 ? 3.006 1.511 -19.439 1.00 96.69 104 SER A CA 1
ATOM 727 C C . SER A 1 104 ? 2.775 3.011 -19.296 1.00 96.69 104 SER A C 1
ATOM 729 O O . SER A 1 104 ? 1.828 3.406 -18.621 1.00 96.69 104 SER A O 1
ATOM 731 N N . PHE A 1 105 ? 3.702 3.802 -19.849 1.00 95.19 105 PHE A N 1
ATOM 732 C CA . PHE A 1 105 ? 3.665 5.263 -19.971 1.00 95.19 105 PHE A CA 1
ATOM 733 C C . PHE A 1 105 ? 4.856 5.726 -20.845 1.00 95.19 105 PHE A C 1
ATOM 735 O O . PHE A 1 105 ? 5.966 5.235 -20.613 1.00 95.19 105 PHE A O 1
ATOM 742 N N . PRO A 1 106 ? 4.686 6.656 -21.809 1.00 92.81 106 PRO A N 1
ATOM 743 C CA . PRO A 1 106 ? 3.425 7.256 -22.264 1.00 92.81 106 PRO A CA 1
ATOM 744 C C . PRO A 1 106 ? 2.580 6.292 -23.125 1.00 92.81 106 PRO A C 1
ATOM 746 O O . PRO A 1 106 ? 3.066 5.253 -23.568 1.00 92.81 106 PRO A O 1
ATOM 749 N N . GLY A 1 107 ? 1.305 6.630 -23.354 1.00 93.81 107 GLY A N 1
ATOM 750 C CA . GLY A 1 107 ? 0.330 5.813 -24.094 1.00 93.81 107 GLY A CA 1
ATOM 751 C C . GLY A 1 107 ? -0.818 5.363 -23.191 1.00 93.81 107 GLY A C 1
ATOM 752 O O . GLY A 1 107 ? -1.866 6.000 -23.175 1.00 93.81 107 GLY A O 1
ATOM 753 N N . ASN A 1 108 ? -0.592 4.312 -22.400 1.00 94.94 108 ASN A N 1
ATOM 754 C CA . ASN A 1 108 ? -1.427 4.033 -21.228 1.00 94.94 108 ASN A CA 1
ATOM 755 C C . ASN A 1 108 ? -0.830 4.723 -19.991 1.00 94.94 108 ASN A C 1
ATOM 757 O O . ASN A 1 108 ? 0.265 5.284 -20.057 1.00 94.94 108 ASN A O 1
ATOM 761 N N . ASP A 1 109 ? -1.540 4.664 -18.865 1.00 96.00 109 ASP A N 1
ATOM 762 C CA . ASP A 1 109 ? -1.057 5.201 -17.593 1.00 96.00 109 ASP A CA 1
ATOM 763 C C . ASP A 1 109 ? -1.352 4.237 -16.438 1.00 96.00 109 ASP A C 1
ATOM 765 O O . ASP A 1 109 ? -2.195 4.487 -15.578 1.00 96.00 109 ASP A O 1
ATOM 769 N N . PHE A 1 110 ? -0.655 3.098 -16.430 1.00 96.44 110 PHE A 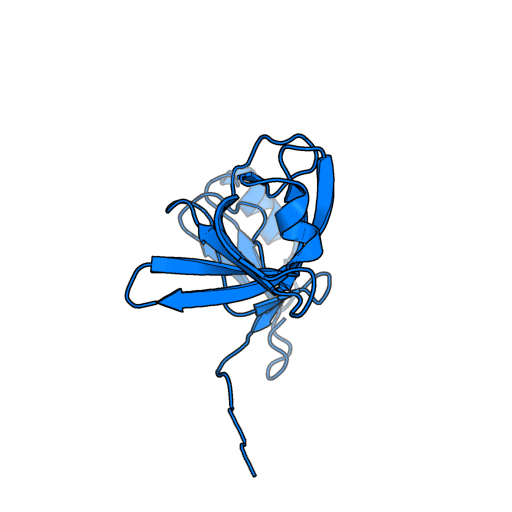N 1
ATOM 770 C CA . PHE A 1 110 ? -0.726 2.143 -15.323 1.00 96.44 110 PHE A CA 1
ATOM 771 C C . PHE A 1 110 ? 0.653 1.608 -14.940 1.00 96.44 110 PHE A C 1
ATOM 773 O O . PHE A 1 110 ? 1.544 1.446 -15.777 1.00 96.44 110 PHE A O 1
ATOM 780 N N . GLY A 1 111 ? 0.794 1.284 -13.663 1.00 97.38 111 GLY A N 1
ATOM 781 C CA . GLY A 1 111 ? 1.955 0.661 -13.057 1.00 97.38 111 GLY A CA 1
ATOM 782 C C . GLY A 1 111 ? 1.520 -0.438 -12.096 1.00 97.38 111 GLY A C 1
ATOM 783 O O . GLY A 1 111 ? 0.525 -0.294 -11.389 1.00 97.38 111 GLY A O 1
ATOM 784 N N . ILE A 1 112 ? 2.260 -1.542 -12.075 1.00 97.81 112 ILE A N 1
ATOM 785 C CA . ILE A 1 112 ? 1.991 -2.721 -11.250 1.00 97.81 112 ILE A CA 1
ATOM 786 C C . ILE A 1 112 ? 3.202 -2.952 -10.361 1.00 97.81 112 ILE A C 1
ATOM 788 O O . ILE A 1 112 ? 4.315 -3.176 -10.850 1.00 97.81 112 ILE A O 1
ATOM 792 N N . VAL A 1 113 ? 2.989 -2.934 -9.053 1.00 97.75 113 VAL A N 1
ATOM 793 C CA . VAL A 1 113 ? 4.032 -3.155 -8.054 1.00 97.75 113 VAL A CA 1
ATOM 794 C C . VAL A 1 113 ? 3.694 -4.416 -7.281 1.00 97.75 113 VAL A C 1
ATOM 796 O O . VAL A 1 113 ? 2.603 -4.545 -6.736 1.00 97.75 113 VAL A O 1
ATOM 799 N N . ARG A 1 114 ? 4.623 -5.370 -7.255 1.00 97.19 114 ARG A N 1
ATOM 800 C CA . ARG A 1 114 ? 4.475 -6.611 -6.495 1.00 97.19 114 ARG A CA 1
ATOM 801 C C . ARG A 1 114 ? 4.837 -6.353 -5.043 1.00 97.19 114 ARG A C 1
ATOM 803 O O . ARG A 1 114 ? 5.929 -5.849 -4.784 1.00 97.19 114 ARG A O 1
ATOM 810 N N . TYR A 1 115 ? 3.953 -6.741 -4.132 1.00 95.06 115 TYR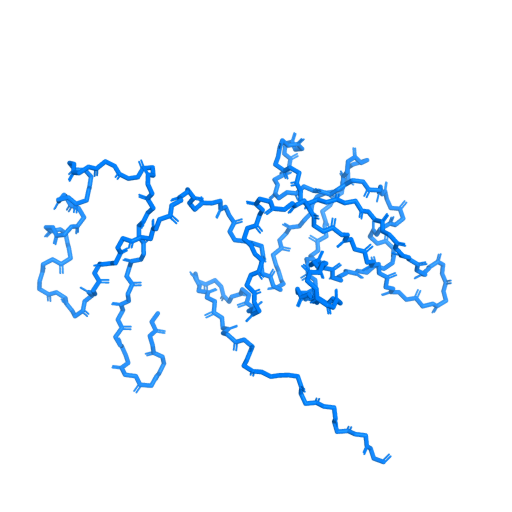 A N 1
ATOM 811 C CA . TYR A 1 115 ? 4.194 -6.617 -2.701 1.00 95.06 115 TYR A CA 1
ATOM 812 C C . TYR A 1 115 ? 5.358 -7.483 -2.223 1.00 95.06 115 TYR A C 1
ATOM 814 O O . TYR A 1 115 ? 5.584 -8.590 -2.723 1.00 95.06 115 TYR A O 1
ATOM 822 N N . THR A 1 116 ? 6.047 -7.002 -1.192 1.00 87.00 116 THR A N 1
ATOM 823 C CA . THR A 1 116 ? 6.768 -7.869 -0.258 1.00 87.00 116 THR A CA 1
ATOM 824 C C . THR A 1 116 ? 5.746 -8.611 0.616 1.00 87.00 116 THR A C 1
ATOM 826 O O . THR A 1 116 ? 4.659 -8.108 0.890 1.00 87.00 116 THR A O 1
ATOM 829 N N . SER A 1 117 ? 6.047 -9.835 1.048 1.00 71.31 117 SER A N 1
ATOM 830 C CA . SER A 1 117 ? 5.050 -10.726 1.669 1.00 71.31 117 SER A CA 1
ATOM 831 C C . SER A 1 117 ? 4.559 -10.308 3.064 1.00 71.31 117 SER A C 1
ATOM 833 O O . SER A 1 117 ? 3.704 -10.988 3.620 1.00 71.31 117 SER A O 1
ATOM 835 N N . SER A 1 118 ? 5.110 -9.249 3.661 1.00 76.38 118 SER A N 1
ATOM 836 C CA . SER A 1 118 ? 4.866 -8.867 5.059 1.00 76.38 118 SER A CA 1
ATOM 837 C C . SER A 1 118 ? 3.935 -7.666 5.249 1.00 76.38 118 SER A C 1
ATOM 839 O O . SER A 1 118 ? 3.645 -7.314 6.389 1.00 76.38 118 SER A O 1
ATOM 841 N N . VAL A 1 119 ? 3.480 -7.012 4.177 1.00 81.50 119 VAL A N 1
ATOM 842 C CA . VAL A 1 119 ? 2.668 -5.787 4.273 1.00 81.50 119 VAL A CA 1
ATOM 843 C C . VAL A 1 119 ? 1.184 -6.113 4.166 1.00 81.50 119 VAL A C 1
ATOM 845 O O . VAL A 1 119 ? 0.772 -6.817 3.254 1.00 81.50 119 VAL A O 1
ATOM 848 N N . SER A 1 120 ? 0.357 -5.561 5.055 1.00 82.25 120 SER A N 1
ATOM 849 C CA . SER A 1 120 ? -1.097 -5.701 4.938 1.00 82.25 120 SER A CA 1
ATOM 850 C C . SER A 1 120 ? -1.647 -4.888 3.758 1.00 82.25 120 SER A C 1
ATOM 852 O O . SER A 1 120 ? -1.445 -3.675 3.666 1.00 82.25 120 SER A O 1
ATOM 854 N N . HIS A 1 121 ? -2.368 -5.564 2.866 1.00 85.81 121 HIS A N 1
ATOM 855 C CA . HIS A 1 121 ? -2.903 -5.027 1.611 1.00 85.81 121 HIS A CA 1
ATOM 856 C C . HIS A 1 121 ? -4.404 -5.361 1.480 1.00 85.81 121 HIS A C 1
ATOM 858 O O . HIS A 1 121 ? -4.784 -6.271 0.732 1.00 85.81 121 HIS A O 1
ATOM 864 N N . PRO A 1 122 ? -5.283 -4.680 2.244 1.00 86.19 122 PRO A N 1
ATOM 865 C CA . PRO A 1 122 ? -6.719 -4.944 2.225 1.00 86.19 122 PRO A CA 1
ATOM 866 C C . PRO A 1 122 ? -7.357 -4.510 0.900 1.00 86.19 122 PRO A C 1
ATOM 868 O O . PRO A 1 122 ? -6.990 -3.487 0.319 1.00 86.19 122 PRO A O 1
ATOM 871 N N . SER A 1 123 ? -8.381 -5.235 0.451 1.00 86.12 123 SER A N 1
ATOM 872 C CA . SER A 1 123 ? -9.282 -4.767 -0.608 1.00 86.12 123 SER A CA 1
ATOM 873 C C . SER A 1 123 ? -10.214 -3.692 -0.042 1.00 86.12 123 SER A C 1
ATOM 875 O O . SER A 1 123 ? -11.331 -3.976 0.381 1.00 86.12 123 SER A O 1
ATOM 877 N N . ALA A 1 124 ? -9.726 -2.456 0.033 1.00 86.75 124 ALA A N 1
ATOM 878 C CA . ALA A 1 124 ? -10.459 -1.323 0.585 1.00 86.75 124 ALA A CA 1
ATOM 879 C C . ALA A 1 124 ? -10.003 0.008 -0.029 1.00 86.75 124 ALA A C 1
ATOM 881 O O . ALA A 1 124 ? -8.899 0.107 -0.569 1.00 86.75 124 ALA A O 1
ATOM 882 N N . VAL A 1 125 ? -10.844 1.033 0.109 1.00 84.88 125 VAL A N 1
ATOM 883 C CA . VAL A 1 125 ? -10.514 2.442 -0.147 1.00 84.88 125 VAL A CA 1
ATOM 884 C C . VAL A 1 125 ? -10.368 3.170 1.183 1.00 84.88 125 VAL A C 1
ATOM 886 O O . VAL A 1 125 ? -11.178 2.983 2.090 1.00 84.88 125 VAL A O 1
ATOM 889 N N . TYR A 1 126 ? -9.356 4.021 1.296 1.00 81.75 126 TYR A N 1
ATOM 890 C CA . TYR A 1 126 ? -9.158 4.895 2.441 1.00 81.75 126 TYR A CA 1
ATOM 891 C C . TYR A 1 126 ? -10.063 6.121 2.370 1.00 81.75 126 TYR A C 1
ATOM 893 O O . TYR A 1 126 ? -9.971 6.912 1.435 1.00 81.75 126 TYR A O 1
ATOM 901 N N . THR A 1 127 ? -10.934 6.284 3.368 1.00 76.81 127 THR A N 1
ATOM 902 C CA . THR A 1 127 ? -11.932 7.365 3.416 1.00 76.81 127 THR A CA 1
ATOM 903 C C . THR A 1 127 ? -11.650 8.425 4.477 1.00 76.81 127 THR A C 1
ATOM 905 O O . THR A 1 127 ? -12.416 9.370 4.553 1.00 76.81 127 THR A O 1
ATOM 908 N N . TYR A 1 128 ? -10.567 8.282 5.254 1.00 61.56 128 TYR A N 1
ATOM 909 C CA . TYR A 1 128 ? -10.179 9.092 6.423 1.00 61.56 128 TYR A CA 1
ATOM 910 C C . TYR A 1 128 ? -11.330 9.440 7.407 1.00 61.56 128 TYR A C 1
ATOM 912 O O . TYR A 1 128 ? -12.246 10.185 7.074 1.00 61.56 128 TYR A O 1
ATOM 920 N N . PRO A 1 129 ? -11.277 9.003 8.679 1.00 61.38 129 PRO A N 1
ATOM 921 C CA . PRO A 1 129 ? -10.255 8.166 9.311 1.00 61.38 129 PRO A CA 1
ATOM 922 C C . PRO A 1 129 ? -10.507 6.654 9.113 1.00 61.38 129 PRO A C 1
ATOM 924 O O . PRO A 1 129 ? -10.042 5.848 9.914 1.00 61.38 129 PRO A O 1
ATOM 927 N N . GLY A 1 130 ? -11.267 6.249 8.087 1.00 66.25 130 GLY A N 1
ATOM 928 C CA . GLY A 1 130 ? -11.737 4.870 7.911 1.00 66.25 130 GLY A CA 1
ATOM 929 C C . GLY A 1 130 ? -11.290 4.170 6.627 1.00 66.25 130 GLY A C 1
ATOM 930 O O . GLY A 1 130 ? -10.562 4.716 5.797 1.00 66.25 130 GLY A O 1
ATOM 931 N N . LEU A 1 131 ? -11.774 2.935 6.485 1.00 77.44 131 LEU A N 1
ATOM 932 C CA . LEU A 1 131 ? -11.696 2.128 5.274 1.00 77.44 131 LEU A CA 1
ATOM 933 C C . LEU A 1 131 ? -13.109 1.764 4.816 1.00 77.44 131 LEU A C 1
ATOM 935 O O . LEU A 1 131 ? -13.935 1.343 5.628 1.00 77.44 131 LEU A O 1
ATOM 939 N N . LEU A 1 132 ? -13.358 1.874 3.516 1.00 77.81 132 LEU A N 1
ATOM 940 C CA . LEU A 1 132 ? -14.523 1.300 2.854 1.00 77.81 132 LEU A CA 1
ATOM 941 C C . LEU A 1 132 ? -14.098 0.008 2.153 1.00 77.81 132 LEU A C 1
ATOM 943 O O . LEU A 1 132 ? -13.267 0.043 1.246 1.00 77.81 132 LEU A O 1
ATOM 947 N N . ALA A 1 133 ? -14.643 -1.129 2.585 1.00 80.81 133 ALA A N 1
ATOM 948 C CA . ALA A 1 133 ? -14.316 -2.430 2.010 1.00 80.81 133 ALA A CA 1
ATOM 949 C C . ALA A 1 133 ? -14.803 -2.544 0.557 1.00 80.81 133 ALA A C 1
ATOM 951 O O . ALA A 1 133 ? -15.937 -2.184 0.237 1.00 80.81 133 ALA A O 1
ATOM 952 N N . ILE A 1 134 ? -13.953 -3.097 -0.306 1.00 77.94 134 ILE A N 1
ATOM 953 C CA . ILE A 1 134 ? -14.307 -3.487 -1.670 1.00 77.94 134 ILE A CA 1
ATOM 954 C C . ILE A 1 134 ? -14.648 -4.978 -1.628 1.00 77.94 134 ILE A C 1
ATOM 956 O O . ILE A 1 134 ? -13.759 -5.825 -1.581 1.00 77.94 134 ILE A O 1
ATOM 960 N N . ASN A 1 135 ? -15.944 -5.295 -1.636 1.00 78.94 135 ASN A N 1
ATOM 961 C CA . ASN A 1 135 ? -16.436 -6.677 -1.520 1.00 78.94 135 ASN A CA 1
ATOM 962 C C . ASN A 1 135 ? -16.500 -7.425 -2.862 1.00 78.94 135 ASN A C 1
ATOM 964 O O . ASN A 1 135 ? -16.752 -8.625 -2.900 1.00 78.94 135 ASN A O 1
ATOM 968 N N . GLY A 1 136 ? -16.273 -6.722 -3.967 1.00 72.38 136 GLY A N 1
ATOM 969 C CA . GLY A 1 136 ? -16.241 -7.289 -5.304 1.00 72.38 136 GLY A CA 1
ATOM 970 C C . GLY A 1 136 ? -15.874 -6.225 -6.327 1.00 72.38 136 GLY A C 1
ATOM 971 O O . GLY A 1 136 ? -16.134 -5.041 -6.124 1.00 72.38 136 GLY A O 1
ATOM 972 N N . ALA A 1 137 ? -15.261 -6.657 -7.425 1.00 67.44 137 ALA A N 1
ATOM 973 C CA . ALA A 1 137 ? -15.126 -5.849 -8.625 1.00 67.44 137 ALA A CA 1
ATOM 974 C C . ALA A 1 137 ? -16.188 -6.331 -9.617 1.00 67.44 137 ALA A C 1
ATOM 976 O O . ALA A 1 137 ? -16.142 -7.480 -10.056 1.00 67.44 137 ALA A O 1
ATOM 977 N N . SER A 1 138 ? -17.164 -5.484 -9.938 1.00 59.34 138 SER A N 1
ATOM 978 C CA . SER A 1 138 ? -18.109 -5.761 -11.018 1.00 59.34 138 SER A CA 1
ATOM 979 C C . SER A 1 138 ? -17.549 -5.205 -12.318 1.00 59.34 138 SER A C 1
ATOM 981 O O . SER A 1 138 ? -17.244 -4.016 -12.408 1.00 59.34 138 SER A O 1
ATOM 983 N N . VAL A 1 139 ? -17.448 -6.053 -13.332 1.00 47.06 139 VAL A N 1
ATOM 984 C CA . VAL A 1 139 ? -17.147 -5.632 -14.696 1.00 47.06 139 VAL A CA 1
ATOM 985 C C . VAL A 1 139 ? -18.465 -5.695 -15.456 1.00 47.06 139 VAL A C 1
ATOM 987 O O . VAL A 1 139 ? -18.898 -6.766 -15.869 1.00 47.06 139 VAL A O 1
ATOM 990 N N . THR A 1 140 ? -19.140 -4.553 -15.576 1.00 37.19 140 THR A N 1
ATOM 991 C CA . THR A 1 140 ? -20.280 -4.413 -16.486 1.00 37.19 140 THR A CA 1
ATOM 992 C C . THR A 1 140 ? -19.715 -3.962 -17.825 1.00 37.19 140 THR A C 1
ATOM 994 O O . THR A 1 140 ? -19.388 -2.788 -17.990 1.00 37.19 140 THR A O 1
ATOM 997 N N . ILE A 1 141 ? -19.523 -4.902 -18.749 1.00 35.59 141 ILE A N 1
ATOM 998 C CA . ILE A 1 141 ? -19.203 -4.584 -20.147 1.00 35.59 141 ILE A CA 1
ATOM 999 C C . ILE A 1 141 ? -20.540 -4.509 -20.901 1.00 35.59 141 ILE A C 1
ATOM 1001 O O . ILE A 1 141 ? -21.309 -5.465 -20.779 1.00 35.59 141 ILE A O 1
ATOM 1005 N N . PRO A 1 142 ? -20.856 -3.405 -21.605 1.00 47.66 142 PRO A N 1
ATOM 1006 C CA . PRO A 1 142 ? -21.961 -3.370 -22.562 1.00 47.66 142 PRO A CA 1
ATOM 1007 C C . PRO A 1 142 ? -21.681 -4.216 -23.810 1.00 47.66 142 PRO A C 1
ATOM 1009 O O . PRO A 1 142 ? -20.500 -4.306 -24.219 1.00 47.66 142 PRO A O 1
#

InterPro domains:
  IPR009003 Peptidase S1, PA clan [SSF50494] (52-131)

Nearest PDB structures (foldseek):
  2sfa-assembly1_A  TM=9.407E-01  e=1.471E-09  Streptomyces fradiae
  1sgd-assembly1_E  TM=9.464E-01  e=9.498E-09  Streptomyces griseus
  1sgr-assembly1_E  TM=9.539E-01  e=1.911E-08  Streptomyces griseus
  6xhz-assembly1_A  TM=8.759E-01  e=4.322E-08  Streptomyces monomycini
  4tyd-assembly3_H  TM=4.653E-01  e=4.182E-01  Hepatitis C virus (isolate 1)

Foldseek 3Di:
DPPVPPAAEAEDEPVQDPVNVVVVVVVCPPHSYHYDYDYDHDDPAQAFQAWKAAPLGDIFTFHHWDDDPPWIKTKGWQVRPVSHFWMANDRVSDHTQFGWPDHDPDPGIMTIGTGDPPHHGFQWHCPPPDTHHDPDDDDDDD

Secondary structure (DSSP, 8-state):
--TTT---EEEE-TTS-HHHHHHHHHHTTTSSPEEEE-SS-------BT-EEEETTS-EEE--EEEEETTEEEEEE-HHHHTT-SEEESSTTS-SEEEEEEEEE-SSS-EEEEEEPTTS---SEEE-SS-EEE---------

Mean predicted aligned error: 10.07 Å

Solvent-accessible surface area (backbone atoms only — not comparable to full-atom values): 8261 Å² total; per-residue (Å²): 97,42,89,89,75,68,41,35,66,46,78,44,32,66,79,59,48,72,69,56,50,52,52,50,51,63,71,44,61,95,55,80,57,44,81,41,83,44,91,54,69,80,60,84,70,51,30,11,65,34,66,33,20,30,74,68,49,64,80,45,50,34,53,42,51,48,68,61,90,93,46,50,29,37,33,32,44,8,70,56,47,68,54,26,54,42,34,14,64,38,92,85,66,76,47,71,44,28,39,56,76,48,69,37,58,87,90,54,66,35,16,33,28,36,48,45,95,85,65,63,62,50,54,29,36,55,65,73,101,49,72,47,75,55,91,71,86,84,82,85,76,134

Sequence (142 aa):
MDPATGRTTVAVDDAVSESLLAALRARLAGTDAVVRREPGRLSTLIAGGQAIYAGGGGRCSLGANVRSGTTYYFVTAGHCTSVGSTWYADSAGTSVLGTRTGSSFPGNDFGIVRYTSSVSHPSAVYTYPGLLAINGASVTIP

Organism: Micromonospora olivasterospora (NCBI:txid1880)

pLDDT: mean 85.39, std 13.2, range [35.59, 97.88]

Radius of gyration: 17.73 Å; Cα contacts (8 Å, |Δi|>4): 286; chains: 1; bounding box: 39×28×55 Å